Protein AF-A0A6I1X5G0-F1 (afdb_monomer_lite)

Foldseek 3Di:
DVVVVVVQCVFFVPVQVVVCVVCVVVVDNDRDTDGPPVVVVVVVVVVVVVCVVPDDDADFDWDKDWDQDPVGIDIDTDQDDPPDPQADPVRTRRDPD

InterPro domains:
  IPR000380 DNA topoisomerase, type IA [PTHR11390] (2-82)
  IPR003601 DNA topoisomerase, type IA, domain 2 [SM00436] (1-62)
  IPR013497 DNA topoisomerase, type IA, central [PF01131] (1-79)
  IPR013497 DNA topoisomerase, type IA, central [PS52039] (1-97)
  IPR013824 DNA topoisomerase, type IA, central region, subdomain 1 [G3DSA:1.10.460.10] (1-55)
  IPR013825 DNA topoisomerase, type IA, central region, subdomain 2 [G3DSA:2.70.20.10] (56-96)
  IPR023405 DNA topoisomerase, type IA, core domain [SSF56712] (1-91)

Secondary structure (DSSP, 8-state):
-HHHHHHHHHHHHHHHHHHHHHHHHTT--------TTHHHHHHHHHHHHHHHHT------B--EEEEEETTEEEEEE----TT-TTB-TTS-B----

Structure (mmCIF, N/CA/C/O backbone):
data_AF-A0A6I1X5G0-F1
#
_entry.id   AF-A0A6I1X5G0-F1
#
loop_
_atom_site.group_PDB
_atom_site.id
_atom_site.type_symbol
_atom_site.label_atom_id
_atom_site.label_alt_id
_atom_site.label_comp_id
_atom_site.label_asym_id
_atom_site.label_entity_id
_atom_site.label_seq_id
_atom_site.pdbx_PDB_ins_code
_atom_site.Cartn_x
_atom_site.Cartn_y
_atom_site.Cartn_z
_atom_site.occupancy
_atom_site.B_iso_or_equiv
_atom_site.auth_seq_id
_atom_site.auth_comp_id
_atom_site.auth_asym_id
_atom_site.auth_atom_id
_atom_site.pdbx_PDB_model_num
ATOM 1 N N . ALA A 1 1 ? -0.557 -22.513 -21.391 1.00 77.56 1 ALA A N 1
ATOM 2 C CA . ALA A 1 1 ? 0.761 -22.058 -20.888 1.00 77.56 1 ALA A CA 1
ATOM 3 C C . ALA A 1 1 ? 1.454 -21.109 -21.869 1.00 77.56 1 ALA A C 1
ATOM 5 O O . ALA A 1 1 ? 1.907 -20.048 -21.460 1.00 77.56 1 ALA A O 1
ATOM 6 N N . GLU A 1 2 ? 1.474 -21.438 -23.161 1.00 91.75 2 GLU A N 1
ATOM 7 C CA . GLU A 1 2 ? 2.188 -20.669 -24.188 1.00 91.75 2 GLU A CA 1
ATOM 8 C C . GLU A 1 2 ? 1.711 -19.214 -24.361 1.00 91.75 2 GLU A C 1
ATOM 10 O O . GLU A 1 2 ? 2.532 -18.301 -24.387 1.00 91.75 2 GLU A O 1
ATOM 15 N N . ALA A 1 3 ? 0.395 -18.965 -24.374 1.00 95.38 3 ALA A N 1
ATOM 16 C CA . ALA A 1 3 ? -0.152 -17.604 -24.461 1.00 95.38 3 ALA A CA 1
ATOM 17 C C . ALA A 1 3 ? 0.294 -16.706 -23.292 1.00 95.38 3 ALA A C 1
ATOM 19 O O . ALA A 1 3 ? 0.662 -15.552 -23.497 1.00 95.38 3 ALA A O 1
ATOM 20 N N . ARG A 1 4 ? 0.328 -17.256 -22.069 1.00 95.62 4 ARG A N 1
ATOM 21 C CA . ARG A 1 4 ? 0.829 -16.548 -20.883 1.00 95.62 4 ARG A CA 1
ATOM 22 C C . ARG A 1 4 ? 2.318 -16.232 -21.019 1.00 95.62 4 ARG A C 1
ATOM 24 O O . ARG A 1 4 ? 2.700 -15.100 -20.762 1.00 95.62 4 ARG A O 1
ATOM 31 N N . GLY A 1 5 ? 3.132 -17.197 -21.451 1.00 95.88 5 GLY A N 1
ATOM 32 C CA . GLY A 1 5 ? 4.569 -16.984 -21.656 1.00 95.88 5 GLY A CA 1
ATOM 33 C C . GLY A 1 5 ? 4.857 -15.882 -22.679 1.00 95.88 5 GLY A C 1
ATOM 34 O O . GLY A 1 5 ? 5.653 -14.985 -22.414 1.00 95.88 5 GLY A O 1
ATOM 35 N N . ARG A 1 6 ? 4.141 -15.889 -23.812 1.00 96.25 6 ARG A N 1
ATOM 36 C CA . ARG A 1 6 ? 4.246 -14.839 -24.839 1.00 96.25 6 ARG A CA 1
ATOM 37 C C . ARG A 1 6 ? 3.789 -13.474 -24.315 1.00 96.25 6 ARG A C 1
ATOM 39 O O . ARG A 1 6 ? 4.465 -12.481 -24.562 1.00 96.25 6 ARG A O 1
ATOM 46 N N . ALA A 1 7 ? 2.683 -13.416 -23.572 1.00 95.56 7 ALA A N 1
ATOM 47 C CA . ALA A 1 7 ? 2.181 -12.173 -22.986 1.00 95.56 7 ALA A CA 1
ATOM 48 C C . ALA A 1 7 ? 3.140 -11.594 -21.934 1.00 95.56 7 ALA A C 1
ATOM 50 O O . ALA A 1 7 ? 3.441 -10.403 -21.968 1.00 95.56 7 ALA A O 1
ATOM 51 N N . ASP A 1 8 ? 3.655 -12.433 -21.032 1.00 96.69 8 ASP A N 1
ATOM 52 C CA . ASP A 1 8 ? 4.604 -12.014 -19.999 1.00 96.69 8 ASP A CA 1
ATOM 53 C C . ASP A 1 8 ? 5.906 -11.493 -20.647 1.00 96.69 8 ASP A C 1
ATOM 55 O O . ASP A 1 8 ? 6.419 -10.453 -20.232 1.00 96.69 8 ASP A O 1
ATOM 59 N N . TRP A 1 9 ? 6.383 -12.131 -21.725 1.00 95.94 9 TRP A N 1
ATOM 60 C CA . TRP A 1 9 ? 7.543 -11.660 -22.493 1.00 95.94 9 TRP A CA 1
ATOM 61 C C . TRP A 1 9 ? 7.280 -10.340 -23.227 1.00 95.94 9 TRP A C 1
ATOM 63 O O . TRP A 1 9 ? 8.073 -9.406 -23.104 1.00 95.94 9 TRP A O 1
ATOM 73 N N . LEU A 1 10 ? 6.160 -10.227 -23.953 1.00 97.50 10 LEU A N 1
ATOM 74 C CA . LEU A 1 10 ? 5.802 -9.014 -24.698 1.00 97.50 10 LEU A CA 1
ATOM 75 C C . LEU A 1 10 ? 5.663 -7.804 -23.770 1.00 97.50 10 LEU A C 1
ATOM 77 O O . LEU A 1 10 ? 6.188 -6.734 -24.075 1.00 97.50 10 LEU A O 1
ATOM 81 N N . ILE A 1 11 ? 4.988 -7.969 -22.632 1.00 96.44 11 ILE A N 1
ATOM 82 C CA . ILE A 1 11 ? 4.809 -6.903 -21.642 1.00 96.44 11 ILE A CA 1
ATOM 83 C C . ILE A 1 11 ? 6.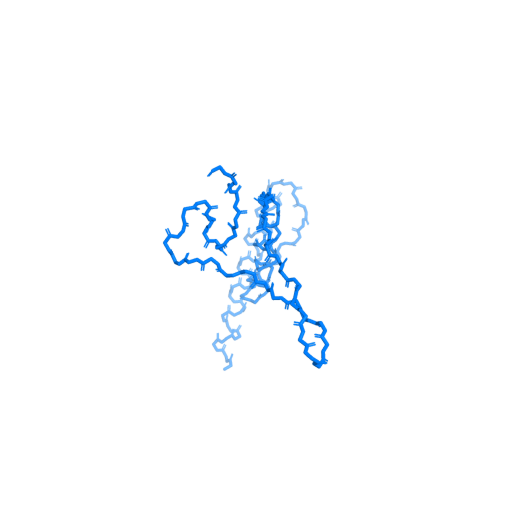151 -6.582 -20.975 1.00 96.44 11 ILE A C 1
ATOM 85 O O . ILE A 1 11 ? 6.545 -5.417 -20.917 1.00 96.44 11 ILE A O 1
ATOM 89 N N . GLY A 1 12 ? 6.870 -7.609 -20.513 1.00 97.12 12 GLY A N 1
ATOM 90 C CA . GLY A 1 12 ? 8.121 -7.452 -19.779 1.00 97.12 12 GLY A CA 1
ATOM 91 C C . GLY A 1 12 ? 9.213 -6.764 -20.593 1.00 97.12 12 GLY A C 1
ATOM 92 O O . GLY A 1 12 ? 9.790 -5.776 -20.139 1.00 97.12 12 GLY A O 1
ATOM 93 N N . MET A 1 13 ? 9.455 -7.236 -21.818 1.00 96.88 13 MET A N 1
ATOM 94 C CA . MET A 1 13 ? 10.479 -6.694 -22.713 1.00 96.88 13 MET A CA 1
ATOM 95 C C . MET A 1 13 ? 10.174 -5.246 -23.105 1.00 96.88 13 MET A C 1
ATOM 97 O O . MET A 1 13 ? 11.030 -4.370 -22.964 1.00 96.88 13 MET A O 1
ATOM 101 N N . ASN A 1 14 ? 8.963 -4.983 -23.605 1.00 98.06 14 ASN A N 1
ATOM 102 C CA . ASN A 1 14 ? 8.641 -3.679 -24.177 1.00 98.06 14 ASN A CA 1
ATOM 103 C C . ASN A 1 14 ? 8.535 -2.603 -23.096 1.00 98.06 14 ASN A C 1
ATOM 105 O O . ASN A 1 14 ? 9.141 -1.538 -23.229 1.00 98.06 14 ASN A O 1
ATOM 109 N N . LEU A 1 15 ? 7.815 -2.879 -22.005 1.00 98.19 15 LEU A N 1
ATOM 110 C CA . LEU A 1 15 ? 7.600 -1.869 -20.974 1.00 98.19 15 LEU A CA 1
ATOM 111 C C . LEU A 1 15 ? 8.862 -1.623 -20.146 1.00 98.19 15 LEU A C 1
ATOM 113 O O . LEU A 1 15 ? 9.198 -0.462 -19.924 1.00 98.19 15 LEU A O 1
ATOM 117 N N . SER A 1 16 ? 9.627 -2.655 -19.772 1.00 98.12 16 SER A N 1
ATOM 118 C CA . SER A 1 16 ? 10.878 -2.428 -19.028 1.00 98.12 16 SER A CA 1
ATOM 119 C C . SER A 1 16 ? 11.853 -1.553 -19.822 1.00 98.12 16 SER A C 1
ATOM 121 O O . SER A 1 16 ? 12.443 -0.621 -19.275 1.00 98.12 16 SER A O 1
ATOM 123 N N . ARG A 1 17 ? 11.969 -1.775 -21.142 1.00 97.94 17 ARG A N 1
ATOM 124 C CA . ARG A 1 17 ? 12.773 -0.913 -22.025 1.00 97.94 17 ARG A CA 1
ATOM 125 C C . ARG A 1 17 ? 12.219 0.506 -22.090 1.00 97.94 17 ARG A C 1
ATOM 127 O O . ARG A 1 17 ? 12.984 1.456 -21.937 1.00 97.94 17 ARG A O 1
ATOM 134 N N . ALA A 1 18 ? 10.912 0.661 -22.300 1.00 97.94 18 ALA A N 1
ATOM 135 C CA . ALA A 1 18 ? 10.281 1.973 -22.416 1.00 97.94 18 ALA A CA 1
ATOM 136 C C . ALA A 1 18 ? 10.482 2.827 -21.151 1.00 97.94 18 ALA A C 1
ATOM 138 O O . ALA A 1 18 ? 10.911 3.981 -21.249 1.00 97.94 18 ALA A O 1
ATOM 139 N N . PHE A 1 19 ? 10.226 2.257 -19.970 1.00 97.81 19 PHE A N 1
ATOM 140 C CA . PHE A 1 19 ? 10.363 2.956 -18.690 1.00 97.81 19 PHE A CA 1
ATOM 141 C C . PHE A 1 19 ? 11.825 3.236 -18.337 1.00 97.81 19 PHE A C 1
ATOM 143 O O . PHE A 1 19 ? 12.141 4.355 -17.935 1.00 97.81 19 PHE A O 1
ATOM 150 N N . THR A 1 20 ? 12.731 2.284 -18.570 1.00 97.94 20 THR A N 1
ATOM 151 C CA . THR A 1 20 ? 14.169 2.482 -18.320 1.00 97.94 20 THR A CA 1
ATOM 152 C C . THR A 1 20 ? 14.749 3.577 -19.215 1.00 97.94 20 THR A C 1
ATOM 154 O O . THR A 1 20 ? 15.406 4.492 -18.726 1.00 97.94 20 THR A O 1
ATOM 157 N N . LEU A 1 21 ? 14.450 3.571 -20.521 1.00 97.81 21 LEU A N 1
ATOM 158 C CA . LEU A 1 21 ? 14.913 4.629 -21.428 1.00 97.81 21 LEU A CA 1
ATOM 159 C C . LEU A 1 21 ? 14.332 5.999 -21.061 1.00 97.81 21 LEU A C 1
ATOM 161 O O . LEU A 1 21 ? 15.008 7.017 -21.210 1.00 97.81 21 LEU A O 1
ATOM 165 N N . ARG A 1 22 ? 13.087 6.047 -20.573 1.00 97.12 22 ARG A N 1
ATOM 166 C CA . ARG A 1 22 ? 12.491 7.290 -20.073 1.00 97.12 22 ARG A CA 1
ATOM 167 C C . ARG A 1 22 ? 13.193 7.791 -18.810 1.00 97.12 22 ARG A C 1
ATOM 169 O O . ARG A 1 22 ? 13.454 8.986 -18.728 1.00 97.12 22 ARG A O 1
ATOM 176 N N . ALA A 1 23 ? 13.524 6.904 -17.876 1.00 96.69 23 ALA A N 1
ATOM 177 C CA . ALA A 1 23 ? 14.276 7.245 -16.671 1.00 96.69 23 ALA A CA 1
ATOM 178 C C . ALA A 1 23 ? 15.678 7.780 -17.001 1.00 96.69 23 ALA A C 1
ATOM 180 O O . ALA A 1 23 ? 16.068 8.815 -16.465 1.00 96.69 23 ALA A O 1
ATOM 181 N N . ILE A 1 24 ? 16.374 7.157 -17.960 1.00 97.31 24 ILE A N 1
ATOM 182 C CA . ILE A 1 24 ? 17.684 7.609 -18.460 1.00 97.31 24 ILE A CA 1
ATOM 183 C C . ILE A 1 24 ? 17.610 9.013 -19.053 1.00 97.31 24 ILE A C 1
ATOM 185 O O . ILE A 1 24 ? 18.441 9.856 -18.723 1.00 97.31 24 ILE A O 1
ATOM 189 N N . ARG A 1 25 ? 16.587 9.311 -19.862 1.00 96.69 25 ARG A N 1
ATOM 190 C CA . ARG A 1 25 ? 16.369 10.679 -20.366 1.00 96.69 25 ARG A CA 1
ATOM 191 C C . ARG A 1 25 ? 16.114 11.696 -19.250 1.00 96.69 25 ARG A C 1
ATOM 193 O O . ARG A 1 25 ? 16.428 12.864 -19.426 1.00 96.69 25 ARG A O 1
ATOM 200 N N . GLY A 1 26 ? 15.565 11.255 -18.119 1.00 95.31 26 GLY A N 1
ATOM 201 C CA . GLY A 1 26 ? 15.388 12.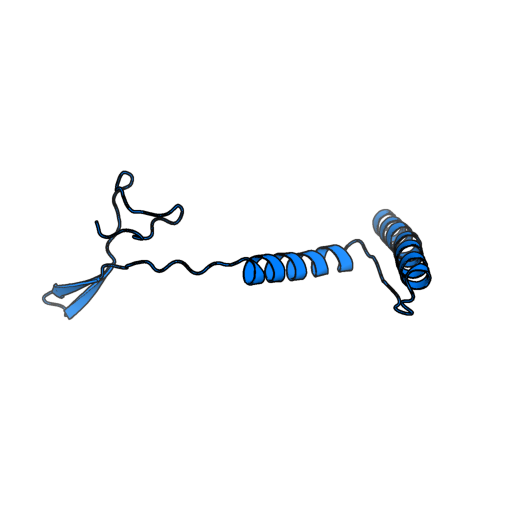063 -16.909 1.00 95.31 26 GLY A CA 1
ATOM 202 C C . GLY A 1 26 ? 16.612 12.105 -15.984 1.00 95.31 26 GLY A C 1
ATOM 203 O O . GLY A 1 26 ? 16.490 12.599 -14.870 1.00 95.31 26 GLY A O 1
ATOM 204 N N . GLY A 1 27 ? 17.764 11.566 -16.401 1.00 96.06 27 GLY A N 1
ATOM 205 C CA . GLY A 1 27 ? 19.011 11.569 -15.624 1.00 96.06 27 GLY A CA 1
ATOM 206 C C . GLY A 1 27 ? 19.189 10.387 -14.662 1.00 96.06 27 GLY A C 1
ATOM 207 O O . GLY A 1 27 ? 20.227 10.281 -14.012 1.00 96.06 27 GLY A O 1
ATOM 208 N N . SER A 1 28 ? 18.224 9.467 -14.581 1.00 94.88 28 SER A N 1
ATOM 209 C CA . SER A 1 28 ? 18.322 8.273 -13.737 1.00 94.88 28 SER A CA 1
ATOM 210 C C . SER A 1 28 ? 19.015 7.123 -14.466 1.00 94.88 28 SER A C 1
ATOM 212 O O . SER A 1 28 ? 18.694 6.811 -15.606 1.00 94.88 28 SER A O 1
ATOM 214 N N . ARG A 1 29 ? 19.937 6.429 -13.796 1.00 93.31 29 ARG A N 1
ATOM 215 C CA . ARG A 1 29 ? 20.591 5.216 -14.330 1.00 93.31 29 ARG A CA 1
ATOM 216 C C . ARG A 1 29 ? 19.910 3.917 -13.886 1.00 93.31 29 ARG A C 1
ATOM 218 O O . ARG A 1 29 ? 20.455 2.839 -14.101 1.00 93.31 29 ARG A O 1
ATOM 225 N N . ALA A 1 30 ? 18.749 4.010 -13.240 1.00 93.81 30 ALA A N 1
ATOM 226 C CA . ALA A 1 30 ? 18.053 2.849 -12.705 1.00 93.81 30 ALA A CA 1
ATOM 227 C C . ALA A 1 30 ? 17.410 2.005 -13.816 1.00 93.81 30 ALA A C 1
ATOM 229 O O . ALA A 1 30 ? 16.752 2.529 -14.717 1.00 93.81 30 ALA A O 1
ATOM 230 N N . LEU A 1 31 ? 17.546 0.683 -13.697 1.00 95.75 31 LEU A N 1
ATOM 231 C CA . LEU A 1 31 ? 16.742 -0.269 -14.455 1.00 95.75 31 LEU A CA 1
ATOM 232 C C . LEU A 1 31 ? 15.331 -0.305 -13.859 1.00 95.75 31 LEU A C 1
ATOM 234 O O . LEU A 1 31 ? 15.156 -0.673 -12.699 1.00 95.75 31 LEU A O 1
ATOM 238 N N . LEU A 1 32 ? 14.327 0.042 -14.661 1.00 96.88 32 LEU A N 1
ATOM 239 C CA . LEU A 1 32 ? 12.924 -0.018 -14.260 1.00 96.88 32 LEU A CA 1
ATOM 240 C C . LEU A 1 32 ? 12.269 -1.238 -14.900 1.00 96.88 32 LEU A C 1
ATOM 242 O O . LEU A 1 32 ? 11.885 -1.211 -16.071 1.00 96.88 32 LEU A O 1
ATOM 246 N N . THR A 1 33 ? 12.161 -2.319 -14.130 1.00 97.31 33 THR A N 1
ATOM 247 C CA . THR A 1 33 ? 11.489 -3.543 -14.570 1.00 97.31 33 THR A CA 1
ATOM 248 C C . THR A 1 33 ? 9.975 -3.393 -14.465 1.00 97.31 33 THR A C 1
ATOM 250 O O . THR A 1 33 ? 9.433 -2.900 -13.475 1.00 97.31 33 THR A O 1
ATOM 253 N N . VAL A 1 34 ? 9.280 -3.826 -15.511 1.00 97.56 34 VAL A N 1
ATOM 254 C CA . VAL A 1 34 ? 7.821 -3.839 -15.588 1.00 97.56 34 VAL A CA 1
ATOM 255 C C . VAL A 1 34 ? 7.374 -5.251 -15.911 1.00 97.56 34 VAL A C 1
ATOM 257 O O . VAL A 1 34 ? 7.939 -5.906 -16.783 1.00 97.56 34 VAL A O 1
ATOM 260 N N . GLY A 1 35 ? 6.343 -5.727 -15.224 1.00 96.75 35 GLY A N 1
ATOM 261 C CA . GLY A 1 35 ? 5.811 -7.062 -15.448 1.00 96.75 35 GLY A CA 1
ATOM 262 C C . GLY A 1 35 ? 4.370 -7.177 -14.991 1.00 96.75 35 GLY A C 1
ATOM 263 O O . GLY A 1 35 ? 3.949 -6.519 -14.041 1.00 96.75 35 GLY A O 1
ATOM 264 N N . ARG A 1 36 ? 3.616 -8.064 -15.646 1.00 96.69 36 ARG A N 1
ATOM 265 C CA . ARG A 1 36 ? 2.182 -8.261 -15.384 1.00 96.69 36 ARG A CA 1
ATOM 266 C C . ARG A 1 36 ? 1.875 -8.715 -13.950 1.00 96.69 36 ARG A C 1
ATOM 268 O O . ARG A 1 36 ? 0.753 -8.541 -13.504 1.00 96.69 36 ARG A O 1
ATOM 275 N N . VAL A 1 37 ? 2.843 -9.292 -13.234 1.00 96.69 37 VAL A N 1
ATOM 276 C CA . VAL A 1 37 ? 2.688 -9.691 -11.821 1.00 96.69 37 VAL A CA 1
ATOM 277 C C . VAL A 1 37 ? 3.425 -8.727 -10.896 1.00 96.69 37 VAL A C 1
ATOM 279 O O . VAL A 1 37 ? 2.815 -8.154 -10.005 1.00 96.69 37 VAL A O 1
ATOM 282 N N . GLN A 1 38 ? 4.716 -8.488 -11.143 1.00 96.50 38 GLN A N 1
ATOM 283 C CA . GLN A 1 38 ? 5.541 -7.633 -10.287 1.00 96.50 38 GLN A CA 1
ATOM 284 C C . GLN A 1 38 ? 4.963 -6.217 -10.127 1.00 96.50 38 GLN A C 1
ATOM 286 O O . GLN A 1 38 ? 4.905 -5.704 -9.013 1.00 96.50 38 GLN A O 1
ATOM 291 N N . THR A 1 39 ? 4.531 -5.580 -11.221 1.00 97.62 39 THR A N 1
ATO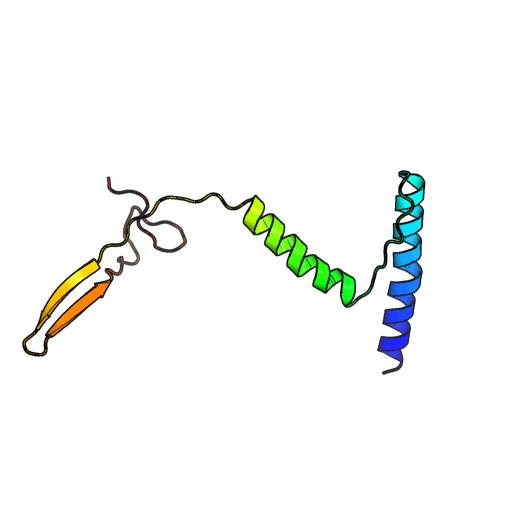M 292 C CA . THR A 1 39 ? 4.074 -4.184 -11.184 1.00 97.62 39 THR A CA 1
ATOM 293 C C . THR A 1 39 ? 2.728 -4.032 -10.465 1.00 97.62 39 THR A C 1
ATOM 295 O O . THR A 1 39 ? 2.634 -3.149 -9.613 1.00 97.62 39 THR A O 1
ATOM 298 N N . PRO A 1 40 ? 1.706 -4.884 -10.695 1.00 98.12 40 PRO A N 1
ATOM 299 C CA . PRO A 1 40 ? 0.494 -4.854 -9.875 1.00 98.12 40 PRO A CA 1
ATOM 300 C C . PRO A 1 40 ? 0.735 -5.176 -8.401 1.00 98.12 40 PRO A C 1
ATOM 302 O O . PRO A 1 40 ? 0.133 -4.532 -7.547 1.00 98.12 40 PRO A O 1
ATOM 305 N N . THR A 1 41 ? 1.643 -6.104 -8.081 1.00 98.31 41 THR A N 1
ATOM 306 C CA . THR A 1 41 ? 1.998 -6.387 -6.682 1.00 98.31 41 THR A CA 1
ATOM 307 C C . THR A 1 41 ? 2.622 -5.167 -6.008 1.00 98.31 41 THR A C 1
ATOM 309 O O . THR A 1 41 ? 2.219 -4.812 -4.904 1.00 98.31 41 THR A O 1
ATOM 312 N N . LEU A 1 42 ? 3.545 -4.472 -6.684 1.00 98.06 42 LEU A N 1
ATOM 313 C CA . LEU A 1 42 ? 4.099 -3.210 -6.187 1.00 98.06 42 LEU A CA 1
ATOM 314 C C . LEU A 1 42 ? 3.005 -2.150 -5.997 1.00 98.06 42 LEU A C 1
ATOM 316 O O . LEU A 1 42 ? 3.021 -1.419 -5.011 1.00 98.06 42 LEU A O 1
ATOM 320 N N . ASN A 1 43 ? 2.034 -2.087 -6.911 1.00 98.12 43 ASN A N 1
ATOM 321 C CA . ASN A 1 43 ? 0.934 -1.134 -6.810 1.00 98.12 43 ASN A CA 1
ATOM 322 C C . ASN A 1 43 ? 0.097 -1.338 -5.539 1.00 98.12 43 ASN A C 1
ATOM 324 O O . ASN A 1 43 ? -0.332 -0.356 -4.951 1.00 98.12 43 ASN A O 1
ATOM 328 N N . LEU A 1 44 ? -0.102 -2.576 -5.072 1.00 98.44 44 LEU A N 1
ATOM 329 C CA . LEU A 1 44 ? -0.810 -2.822 -3.807 1.00 98.44 44 LEU A CA 1
ATOM 330 C C . LEU A 1 44 ? -0.106 -2.150 -2.620 1.00 98.44 44 LEU A C 1
ATOM 332 O O . LEU A 1 44 ? -0.770 -1.541 -1.782 1.00 98.44 44 LEU A O 1
ATOM 336 N N . VAL A 1 45 ? 1.227 -2.216 -2.582 1.00 98.38 45 VAL A N 1
ATOM 337 C CA . VAL A 1 45 ? 2.038 -1.578 -1.536 1.00 98.38 45 VAL A CA 1
ATOM 338 C C . VAL A 1 45 ? 1.965 -0.058 -1.663 1.00 98.38 45 VAL A C 1
ATOM 340 O O . VAL A 1 45 ? 1.566 0.607 -0.717 1.00 98.38 45 VAL A O 1
ATOM 343 N N . VAL A 1 46 ? 2.218 0.488 -2.858 1.00 98.38 46 VAL A N 1
ATOM 344 C CA . VAL A 1 46 ? 2.159 1.941 -3.109 1.00 98.38 46 VAL A CA 1
ATOM 345 C C . VAL A 1 46 ? 0.785 2.521 -2.770 1.00 98.38 46 VAL A C 1
ATOM 347 O O . VAL A 1 46 ? 0.687 3.604 -2.199 1.00 98.38 46 VAL A O 1
ATOM 350 N N . MET A 1 47 ? -0.293 1.814 -3.114 1.00 98.38 47 MET A N 1
ATOM 351 C CA . MET A 1 47 ? -1.649 2.233 -2.765 1.00 98.38 47 MET A CA 1
ATOM 352 C C . MET A 1 47 ? -1.856 2.237 -1.254 1.00 98.38 47 MET A C 1
ATOM 354 O O . MET A 1 47 ? -2.452 3.177 -0.731 1.00 98.38 47 MET A O 1
ATOM 358 N N . ARG A 1 48 ? -1.355 1.222 -0.541 1.00 98.25 48 ARG A N 1
ATOM 359 C CA . ARG A 1 48 ? -1.455 1.178 0.917 1.00 98.25 48 ARG A CA 1
ATOM 360 C C . ARG A 1 48 ? -0.661 2.304 1.573 1.00 98.25 48 ARG A C 1
ATOM 362 O O . ARG A 1 48 ? -1.201 2.948 2.467 1.00 98.25 48 ARG A O 1
ATOM 369 N N . ASP A 1 49 ? 0.551 2.567 1.101 1.00 98.50 49 ASP A N 1
ATOM 370 C CA . ASP A 1 49 ? 1.401 3.638 1.622 1.00 98.50 49 ASP A CA 1
ATOM 371 C C . ASP A 1 49 ? 0.727 4.998 1.435 1.00 98.50 49 ASP A C 1
ATOM 373 O O . ASP A 1 49 ? 0.571 5.738 2.399 1.00 98.50 49 ASP A O 1
ATOM 377 N N . ARG A 1 50 ? 0.182 5.279 0.245 1.00 98.12 50 ARG A N 1
ATOM 378 C CA . ARG A 1 50 ? -0.578 6.516 -0.016 1.00 98.12 50 ARG A CA 1
ATOM 379 C C . ARG A 1 50 ? -1.817 6.659 0.865 1.00 98.12 50 ARG A C 1
ATOM 381 O O . ARG A 1 50 ? -2.142 7.767 1.282 1.00 98.12 50 ARG A O 1
ATOM 388 N N . LEU A 1 51 ? -2.524 5.559 1.140 1.00 97.75 51 LEU A N 1
ATOM 389 C CA . LEU A 1 51 ? -3.664 5.569 2.063 1.00 97.75 51 LEU A CA 1
ATOM 390 C C . LEU A 1 51 ? -3.227 5.905 3.494 1.00 97.75 51 LEU A C 1
ATOM 392 O O . LEU A 1 51 ? -3.963 6.592 4.192 1.00 97.75 51 LEU A O 1
ATOM 396 N N . ILE A 1 52 ? -2.054 5.435 3.926 1.00 97.75 52 ILE A N 1
ATOM 397 C CA . ILE A 1 52 ? -1.489 5.745 5.246 1.00 97.75 52 ILE A CA 1
ATOM 398 C C . ILE A 1 52 ? -0.983 7.193 5.291 1.00 97.75 52 ILE A C 1
ATOM 400 O O . ILE A 1 52 ? -1.302 7.909 6.232 1.00 97.75 52 ILE A O 1
ATOM 404 N N . GLU A 1 53 ? -0.252 7.651 4.273 1.00 97.75 53 GLU A N 1
ATOM 405 C CA . GLU A 1 53 ? 0.230 9.037 4.160 1.00 97.75 53 GLU A CA 1
ATOM 406 C C . GLU A 1 53 ? -0.926 10.047 4.148 1.00 97.75 53 GLU A C 1
ATOM 408 O O . GLU A 1 53 ? -0.833 11.119 4.742 1.00 97.75 53 GLU A O 1
ATOM 413 N N . GLY A 1 54 ? -2.029 9.699 3.481 1.00 96.75 54 GLY A N 1
ATOM 414 C CA . GLY A 1 54 ? -3.245 10.506 3.433 1.00 96.75 54 GLY A CA 1
ATOM 415 C C . GLY A 1 54 ? -4.177 10.328 4.634 1.00 96.75 54 GLY A C 1
ATOM 416 O O . GLY A 1 54 ? -5.188 11.030 4.711 1.00 96.75 54 GLY A O 1
ATOM 417 N N . PHE A 1 55 ? -3.884 9.405 5.557 1.00 96.44 55 PHE A N 1
ATOM 418 C CA . PHE A 1 55 ? -4.756 9.126 6.693 1.00 96.44 55 PHE A CA 1
ATOM 419 C C . PHE A 1 55 ? -4.745 10.294 7.681 1.00 96.44 55 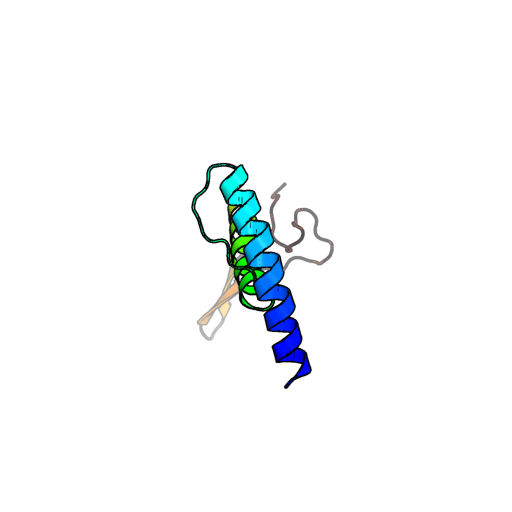PHE A C 1
ATOM 421 O O . PHE A 1 55 ? -3.724 10.629 8.281 1.00 96.44 55 PHE A O 1
ATOM 428 N N . LYS A 1 56 ? -5.917 10.897 7.890 1.00 93.88 56 LYS A N 1
ATOM 429 C CA . LYS A 1 56 ? -6.136 11.915 8.919 1.00 93.88 56 LYS A CA 1
ATOM 430 C C . LYS A 1 56 ? -6.867 11.269 10.084 1.00 93.88 56 LYS A C 1
ATOM 432 O O . LYS A 1 56 ? -8.041 10.940 9.962 1.00 93.88 56 LYS A O 1
ATOM 437 N N . ALA A 1 57 ? -6.168 11.087 11.202 1.00 92.06 57 ALA A N 1
ATOM 438 C CA . ALA A 1 57 ? -6.777 10.560 12.415 1.00 92.06 57 ALA A CA 1
ATOM 439 C C . ALA A 1 57 ? -7.846 11.533 12.935 1.00 92.06 57 ALA A C 1
ATOM 441 O O . ALA A 1 57 ? -7.570 12.717 13.131 1.00 92.06 57 ALA A O 1
ATOM 442 N N . ILE A 1 58 ? -9.053 11.020 13.168 1.00 90.06 58 ILE A N 1
ATOM 443 C CA . ILE A 1 58 ? -10.173 11.772 13.735 1.00 90.06 58 ILE A CA 1
ATOM 444 C C . ILE A 1 58 ? -10.448 11.195 15.129 1.00 90.06 58 ILE A C 1
ATOM 446 O O . ILE A 1 58 ? -10.607 9.977 15.251 1.00 90.06 58 ILE A O 1
ATOM 450 N N . PRO A 1 59 ? -10.469 12.021 16.191 1.00 90.31 59 PRO A N 1
ATOM 451 C CA . PRO A 1 59 ? -10.842 11.546 17.515 1.00 90.31 59 PRO A CA 1
ATOM 452 C C . PRO A 1 59 ? -12.303 11.084 17.511 1.00 90.31 59 PRO A C 1
ATOM 454 O O . PRO A 1 59 ? -13.175 11.748 16.956 1.00 90.31 59 PRO A O 1
ATOM 457 N N . PHE A 1 60 ? -12.563 9.950 18.153 1.00 91.38 60 PHE A N 1
ATOM 458 C CA . PHE A 1 60 ? -13.907 9.419 18.340 1.00 91.38 60 PHE A CA 1
ATOM 459 C C . PHE A 1 60 ? -14.072 8.877 19.760 1.00 91.38 60 PHE A C 1
ATOM 461 O O . PHE A 1 60 ? -13.095 8.595 20.459 1.00 91.38 60 PHE A O 1
ATOM 468 N N . HIS A 1 61 ? -15.322 8.711 20.177 1.00 89.62 61 HIS A N 1
ATOM 469 C CA . HIS A 1 61 ? -15.691 8.222 21.495 1.00 89.62 61 HIS A CA 1
ATOM 470 C C . HIS A 1 61 ? -16.332 6.836 21.399 1.00 89.62 61 HIS A C 1
ATOM 472 O O . HIS A 1 61 ? -17.206 6.587 20.570 1.00 89.62 61 HIS A O 1
ATOM 478 N N . GLY A 1 62 ? -15.904 5.931 22.280 1.00 90.06 62 GLY A N 1
ATOM 479 C CA . GLY A 1 62 ? -16.553 4.645 22.513 1.00 90.06 62 GLY A CA 1
ATOM 480 C C . GLY A 1 62 ? -17.208 4.637 23.890 1.00 90.06 62 GLY A C 1
ATOM 481 O O . GLY A 1 62 ? -16.568 5.003 24.876 1.00 90.06 62 GLY A O 1
ATOM 482 N N . ILE A 1 63 ? -18.470 4.218 23.965 1.00 89.94 63 ILE A N 1
ATOM 483 C CA . ILE A 1 63 ? -19.183 4.060 25.237 1.00 89.94 63 ILE A CA 1
ATOM 484 C C . ILE A 1 63 ? -19.141 2.583 25.622 1.00 89.94 63 ILE A C 1
ATOM 486 O O . ILE A 1 63 ? -19.556 1.716 24.853 1.00 89.94 63 ILE A O 1
ATOM 490 N N . ARG A 1 64 ? -18.655 2.302 26.831 1.00 92.75 64 ARG A N 1
ATOM 491 C CA . ARG A 1 64 ? -18.597 0.957 27.401 1.00 92.75 64 ARG A CA 1
ATOM 492 C C . ARG A 1 64 ? -19.216 0.963 28.788 1.00 92.75 64 ARG A C 1
ATOM 494 O O . ARG A 1 64 ? -18.864 1.799 29.615 1.00 92.75 64 ARG A O 1
ATOM 501 N N . ALA A 1 65 ? -20.111 0.018 29.041 1.00 93.19 65 ALA A N 1
ATOM 502 C CA . ALA A 1 65 ? -20.774 -0.140 30.327 1.00 93.19 65 ALA A CA 1
ATOM 503 C C . ALA A 1 65 ? -20.338 -1.446 30.999 1.00 93.19 65 ALA A C 1
ATOM 505 O O . ALA A 1 65 ? -20.267 -2.494 30.357 1.00 93.19 65 ALA A O 1
ATOM 506 N N . ALA A 1 66 ? -20.038 -1.371 32.295 1.00 94.12 66 ALA A N 1
ATOM 507 C CA . ALA A 1 66 ? -19.758 -2.531 33.129 1.00 94.12 66 ALA A CA 1
ATOM 508 C C . ALA A 1 66 ? -21.048 -2.987 33.816 1.00 94.12 66 ALA A C 1
ATOM 510 O O . ALA A 1 66 ? -21.652 -2.235 34.581 1.00 94.12 66 ALA A O 1
ATOM 511 N N . PHE A 1 67 ? -21.451 -4.224 33.556 1.00 92.69 67 PHE A N 1
ATOM 512 C CA . PHE A 1 67 ? -22.632 -4.839 34.143 1.00 92.69 67 PHE A CA 1
ATOM 513 C C . PHE A 1 67 ? -22.211 -5.864 35.186 1.00 92.69 67 PHE A C 1
ATOM 515 O O . PHE A 1 67 ? -21.330 -6.692 34.950 1.00 92.69 67 PHE A O 1
ATOM 522 N N . LYS A 1 68 ? -22.860 -5.809 36.348 1.00 93.94 68 LYS A N 1
ATOM 523 C CA . LYS A 1 68 ? -22.746 -6.839 37.379 1.00 93.94 68 LYS A CA 1
ATOM 524 C C . LYS A 1 68 ? -23.883 -7.834 37.191 1.00 93.94 68 LYS A C 1
ATOM 526 O O . LYS A 1 68 ? -25.045 -7.439 37.180 1.00 93.94 68 LYS A O 1
ATOM 531 N N . HIS A 1 69 ? -23.539 -9.106 37.066 1.00 91.00 69 HIS A N 1
ATOM 532 C CA . HIS A 1 69 ? -24.466 -10.227 37.090 1.00 91.00 69 HIS A CA 1
ATOM 533 C C . HIS A 1 69 ? -24.050 -11.198 38.204 1.00 91.00 69 HIS A C 1
ATOM 535 O O . HIS A 1 69 ? -22.920 -11.139 38.690 1.00 91.00 69 HIS A O 1
ATOM 541 N N . GLU A 1 70 ? -24.948 -12.091 38.619 1.00 88.00 70 GLU A N 1
ATOM 542 C CA . GLU A 1 70 ? -24.677 -13.056 39.697 1.00 88.00 70 GLU A CA 1
ATOM 543 C C . GLU A 1 70 ? -23.446 -13.929 39.401 1.00 88.00 70 GLU A C 1
ATOM 545 O O . GLU A 1 70 ? -22.670 -14.230 40.302 1.00 88.00 70 GLU A O 1
ATOM 550 N N . GLY A 1 71 ? -23.212 -14.258 38.125 1.00 88.31 71 GLY A N 1
ATOM 551 C CA . GLY A 1 71 ? -22.047 -15.022 37.664 1.00 88.31 71 GLY A CA 1
ATOM 552 C C . GLY A 1 71 ? -20.766 -14.215 37.402 1.00 88.31 71 GLY A C 1
ATOM 553 O O . GLY A 1 71 ? -19.784 -14.797 36.946 1.00 88.31 71 GLY A O 1
ATOM 554 N N . GLY 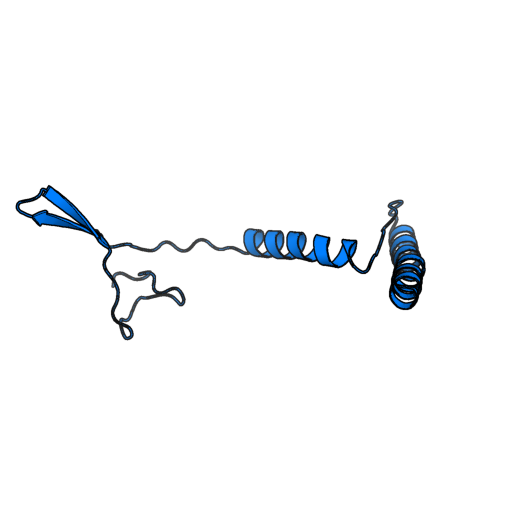A 1 72 ? -20.748 -12.898 37.639 1.00 89.44 72 GLY A N 1
ATOM 555 C CA . GLY A 1 72 ? -19.560 -12.058 37.450 1.00 89.44 72 GLY A CA 1
ATOM 556 C C . GLY A 1 72 ? -19.830 -10.701 36.797 1.00 89.44 72 GLY A C 1
ATOM 557 O O . GLY A 1 72 ? -20.970 -10.280 36.608 1.00 89.44 72 GLY A O 1
ATOM 558 N N . GLN A 1 73 ? -18.753 -9.989 36.460 1.00 91.81 73 GLN A N 1
ATOM 559 C CA . GLN A 1 73 ? -18.829 -8.712 35.747 1.00 91.81 73 GLN A CA 1
ATOM 560 C C . GLN A 1 73 ? -18.517 -8.906 34.270 1.00 91.81 73 GLN A C 1
ATOM 562 O O . GLN A 1 73 ? -17.562 -9.600 33.926 1.00 91.81 73 GLN A O 1
ATOM 567 N N . PHE A 1 74 ? -19.285 -8.250 33.407 1.00 93.31 74 PHE A N 1
ATOM 568 C CA . PHE A 1 74 ? -18.991 -8.190 31.981 1.00 93.31 74 PHE A CA 1
ATOM 569 C C . PHE A 1 74 ? -19.069 -6.755 31.469 1.00 93.31 74 PHE A C 1
ATOM 571 O O . PHE A 1 74 ? -19.742 -5.896 32.041 1.00 93.31 74 PHE A O 1
ATOM 578 N N . LEU A 1 75 ? -18.348 -6.497 30.384 1.00 93.81 75 LEU A N 1
ATOM 579 C CA . LEU A 1 75 ? -18.365 -5.222 29.684 1.00 93.81 75 LEU A CA 1
ATOM 580 C C . LEU A 1 75 ? -19.248 -5.368 28.450 1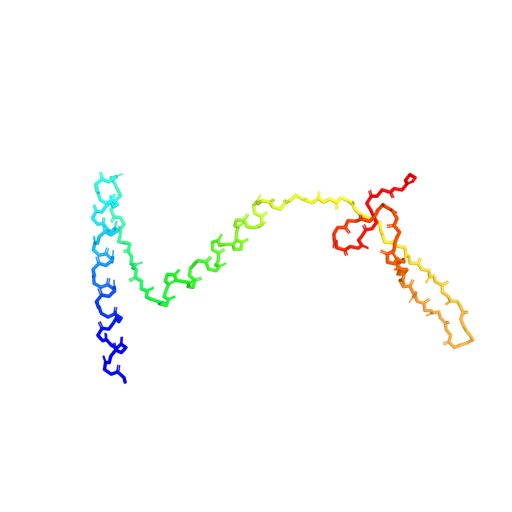.00 93.81 75 LEU A C 1
ATOM 582 O O . LEU A 1 75 ? -19.129 -6.357 27.729 1.00 93.81 75 LEU A O 1
ATOM 586 N N . ALA A 1 76 ? -20.105 -4.385 28.197 1.00 93.25 76 ALA A N 1
ATOM 587 C CA . ALA A 1 76 ? -20.803 -4.272 26.926 1.00 93.25 76 ALA A CA 1
ATOM 588 C C . ALA A 1 76 ? -20.418 -2.965 26.240 1.00 93.25 76 ALA A C 1
ATOM 590 O O . ALA A 1 76 ? -20.376 -1.902 26.868 1.00 93.25 76 ALA A O 1
ATOM 591 N N . ASP A 1 77 ? -20.151 -3.066 24.943 1.00 92.38 77 ASP A N 1
ATOM 592 C CA . ASP A 1 77 ? -19.940 -1.916 24.080 1.00 92.38 77 ASP A CA 1
ATOM 593 C C . ASP A 1 77 ? -21.294 -1.397 23.596 1.00 92.38 77 ASP A C 1
ATOM 595 O O . ASP A 1 77 ? -22.179 -2.156 23.188 1.00 92.38 77 ASP A O 1
ATOM 599 N N . TRP A 1 78 ? -21.460 -0.083 23.660 1.00 89.94 78 TRP A N 1
ATOM 600 C CA . TRP A 1 78 ? -22.631 0.589 23.134 1.00 89.94 78 TRP A CA 1
ATOM 601 C C . TRP A 1 78 ? -22.683 0.465 21.612 1.00 89.94 78 TRP A C 1
ATOM 603 O O . TRP A 1 78 ? -21.674 0.627 20.924 1.00 89.94 78 TRP A O 1
ATOM 613 N N . ARG A 1 79 ? -23.885 0.213 21.091 1.00 88.62 79 ARG A N 1
ATOM 614 C CA . ARG A 1 79 ? -24.161 0.238 19.658 1.00 88.62 79 ARG A CA 1
ATOM 615 C C . ARG A 1 79 ? -25.072 1.424 19.343 1.00 88.62 79 ARG A C 1
ATOM 617 O O . ARG A 1 79 ? -26.140 1.514 19.956 1.00 88.62 79 ARG A O 1
ATOM 624 N N . PRO A 1 80 ? -24.673 2.314 18.422 1.00 85.75 80 PRO A N 1
ATOM 625 C CA . PRO A 1 80 ? -25.537 3.397 17.982 1.00 85.75 80 PRO A CA 1
ATOM 626 C C . PRO A 1 80 ? -26.802 2.873 17.298 1.00 85.75 80 PRO A C 1
ATOM 628 O O . PRO A 1 80 ? -26.834 1.755 16.780 1.00 85.75 80 PRO A O 1
ATOM 631 N N . ARG A 1 81 ? -27.845 3.709 17.278 1.00 83.62 81 ARG A N 1
ATOM 632 C CA . ARG A 1 81 ? -29.011 3.503 16.406 1.00 83.62 81 ARG A CA 1
ATOM 633 C C . ARG A 1 81 ? -28.669 3.929 14.976 1.00 83.62 81 ARG A C 1
ATOM 635 O O . ARG A 1 81 ? -27.830 4.806 14.791 1.00 83.62 81 ARG A O 1
ATOM 642 N N . GLU A 1 82 ? -29.330 3.334 13.985 1.00 76.62 82 GLU A N 1
ATOM 643 C CA . GLU A 1 82 ? -29.058 3.584 12.556 1.00 76.62 82 GLU A CA 1
ATOM 644 C C . GLU A 1 82 ? -29.256 5.053 12.134 1.00 76.62 82 GLU A C 1
ATOM 646 O O . GLU A 1 82 ? -28.609 5.518 11.203 1.00 76.62 82 GLU A O 1
ATOM 651 N N . ASP A 1 83 ? -30.113 5.800 12.832 1.00 79.31 83 ASP A N 1
ATOM 652 C CA . ASP A 1 83 ? -30.503 7.183 12.531 1.00 79.31 83 ASP A CA 1
ATOM 653 C C . ASP A 1 83 ? -29.858 8.232 13.459 1.00 79.31 83 ASP A C 1
ATOM 655 O O . ASP A 1 83 ? -30.225 9.413 13.451 1.00 79.31 83 ASP A O 1
ATOM 659 N N . GLN A 1 84 ? -28.900 7.821 14.288 1.00 78.88 84 GLN A N 1
ATOM 660 C CA . GLN A 1 84 ? -28.324 8.690 15.303 1.00 78.88 84 GLN A CA 1
ATOM 661 C C . GLN A 1 84 ? -27.374 9.739 14.706 1.00 78.88 84 GLN A C 1
ATOM 663 O O . GLN A 1 84 ? -26.372 9.430 14.063 1.00 78.88 84 GLN A O 1
ATOM 668 N N . LYS A 1 85 ? -27.662 11.015 14.987 1.00 80.75 85 LYS A N 1
ATOM 669 C CA . LYS A 1 85 ? -26.812 12.151 14.602 1.00 80.75 85 LYS A CA 1
ATOM 670 C C . LYS A 1 85 ? -25.501 12.158 15.400 1.00 80.75 85 LYS A C 1
ATOM 672 O O . LYS A 1 85 ? -25.483 11.770 16.565 1.00 80.75 85 LYS A O 1
ATOM 677 N N . GLY A 1 86 ? -24.424 12.646 14.781 1.00 82.56 86 GLY A N 1
ATOM 678 C CA . GLY A 1 86 ? -23.097 12.756 15.410 1.00 82.56 86 GLY A CA 1
ATOM 679 C C . GLY A 1 86 ? -22.164 11.563 15.168 1.00 82.56 86 GLY A C 1
ATOM 680 O O . GLY A 1 86 ? -21.091 11.499 15.771 1.00 82.56 86 GLY A O 1
ATOM 681 N N . LEU A 1 87 ? -22.563 10.635 14.292 1.00 85.56 87 LEU A N 1
ATOM 682 C CA . LEU A 1 87 ? -21.738 9.518 13.835 1.00 85.56 87 LEU A CA 1
ATOM 683 C C . LEU A 1 87 ? -21.002 9.862 12.535 1.00 85.56 87 LEU A C 1
ATOM 685 O O . LEU A 1 87 ? -21.507 10.635 11.720 1.00 85.56 87 LEU A O 1
ATOM 689 N N . ASP A 1 88 ? -19.822 9.278 12.346 1.00 85.00 88 ASP A N 1
ATOM 690 C CA . ASP A 1 88 ? -19.133 9.274 11.054 1.00 85.00 88 ASP A CA 1
ATOM 691 C C . ASP A 1 88 ? -19.622 8.139 10.131 1.00 85.00 88 ASP A C 1
ATOM 693 O O . ASP A 1 88 ? -20.476 7.333 10.505 1.00 85.00 88 ASP A O 1
ATOM 697 N N . GLU A 1 89 ? -19.072 8.064 8.914 1.00 81.88 89 GLU A N 1
ATOM 698 C CA . GLU A 1 89 ? -19.399 7.022 7.921 1.00 81.88 89 GLU A CA 1
ATOM 699 C C . GLU A 1 89 ? -19.099 5.592 8.412 1.00 81.88 89 GLU A C 1
ATOM 701 O O . GLU A 1 89 ? -19.623 4.621 7.870 1.00 81.88 89 GLU A O 1
ATOM 706 N N . GLU A 1 90 ? -18.278 5.453 9.455 1.00 81.50 90 GLU A N 1
ATOM 707 C CA . GLU A 1 90 ? -17.880 4.183 10.065 1.00 81.50 90 GLU A CA 1
ATOM 708 C C . GLU A 1 90 ? -18.685 3.879 11.347 1.00 81.50 90 GLU A C 1
ATOM 710 O O . GLU A 1 90 ? -18.408 2.898 12.041 1.00 81.50 90 GLU A O 1
ATOM 715 N N . GLY A 1 91 ? -19.697 4.697 11.670 1.00 83.12 91 GLY A N 1
ATOM 716 C CA . GLY A 1 91 ? -20.573 4.519 12.829 1.00 83.12 91 GLY A CA 1
ATOM 717 C C . GLY A 1 91 ? -19.928 4.880 14.171 1.00 83.12 91 GLY A C 1
ATOM 718 O O . GLY A 1 91 ? -20.417 4.460 15.221 1.00 83.12 91 GLY A O 1
ATOM 719 N N . ARG A 1 92 ? -18.828 5.639 14.170 1.00 85.81 92 ARG A N 1
ATOM 720 C CA . ARG A 1 92 ? -18.128 6.098 15.378 1.00 85.81 92 ARG A CA 1
ATOM 721 C C . ARG A 1 92 ? -18.659 7.456 15.820 1.00 85.81 92 ARG A C 1
ATOM 723 O O . ARG A 1 92 ? -18.908 8.333 14.997 1.00 85.81 92 ARG A O 1
ATOM 730 N N . LEU A 1 93 ? -18.784 7.658 17.131 1.00 87.88 93 LEU A N 1
ATOM 731 C CA . LEU A 1 93 ? -19.253 8.921 17.702 1.00 87.88 93 LEU A CA 1
ATOM 732 C C . LEU A 1 93 ? -18.143 9.976 17.650 1.00 87.88 93 LEU A C 1
ATOM 734 O O . LEU A 1 93 ? -17.154 9.862 18.373 1.00 87.88 93 LEU A O 1
ATOM 738 N N . THR A 1 94 ? -18.304 10.996 16.809 1.00 84.06 94 THR A N 1
ATOM 739 C CA . THR A 1 94 ? -17.292 12.050 16.594 1.00 84.06 94 THR A CA 1
ATOM 740 C C . THR A 1 94 ? -17.712 13.415 17.136 1.00 84.06 94 THR A C 1
ATOM 742 O O . THR A 1 94 ? -16.854 14.264 17.368 1.00 84.06 94 THR A O 1
ATOM 745 N N . ASN A 1 95 ? -19.005 13.630 17.395 1.00 78.38 95 ASN A N 1
ATOM 746 C CA . ASN A 1 95 ? -19.513 14.854 18.008 1.00 78.38 95 ASN A CA 1
ATOM 747 C C . ASN A 1 95 ? -20.364 14.529 19.244 1.00 78.38 95 ASN A C 1
ATOM 749 O O . ASN A 1 95 ? -21.304 13.741 19.158 1.00 78.38 95 ASN A O 1
ATOM 753 N N . THR A 1 96 ? -20.034 15.156 20.374 1.00 60.09 96 THR A N 1
ATOM 754 C CA . THR A 1 96 ? -20.722 14.994 21.668 1.00 60.09 96 THR A CA 1
ATOM 755 C C . THR A 1 96 ? -21.524 16.256 22.030 1.00 60.09 96 THR A C 1
ATOM 757 O O . THR A 1 96 ? -21.578 16.637 23.197 1.00 60.09 96 THR A O 1
ATOM 760 N N . ALA A 1 97 ? -22.087 16.944 21.029 1.00 52.91 97 ALA A N 1
ATOM 761 C CA . ALA A 1 97 ? -22.956 18.113 21.208 1.00 52.91 97 ALA A CA 1
ATOM 762 C C . ALA A 1 97 ? -24.441 17.737 21.155 1.00 52.91 97 ALA A C 1
ATOM 764 O O . ALA A 1 97 ? -24.829 17.012 20.209 1.00 52.91 97 ALA A O 1
#

Sequence (97 aa):
AEARGRADWLIGMNLSRAFTLRAIRGGSRALLTVGRVQTPTLNLVVMRDRLIEGFKAIPFHGIRAAFKHEGGQFLADWRPREDQKGLDEEGRLTNTA

pLDDT: mean 92.17, std 7.77, range [52.91, 98.5]

Organism: NCBI:txid1608996

Radius of gyration: 26.12 Å; chains: 1; bounding box: 51×40×64 Å